Protein AF-0000000078791583 (afdb_homodimer)

Sequence (100 aa):
MNWERKVKTSFLIQQKNIDRLDEMVNQLNAKSRSTLLDAIIENAYRDFQEMNWERKVKTSFLIQQKNIDRLDEMVNQLNAKSRSTLLDAIIENAYRDFQE

Secondary structure (DSSP, 8-state):
--HHHHHHHHHHHHHHHHHHHHHHHHHHT-S-HHHHHHHHHHHHHHHHH-/--HHHHHHHHHHHHHHHHHHHHHHHHHHT-S-HHHHHHHHHHHHHHHHH-

Structure (mmCIF, N/CA/C/O backbone):
data_AF-0000000078791583-model_v1
#
loop_
_entity.id
_entity.type
_entity.pdbx_description
1 polymer 'CopG family transcriptional regulator'
#
loop_
_atom_site.group_PDB
_atom_site.id
_atom_site.type_symbol
_atom_site.label_atom_id
_atom_site.label_alt_id
_atom_site.label_comp_id
_atom_site.label_asym_id
_atom_site.label_entity_id
_atom_site.label_seq_id
_atom_site.pdbx_PDB_ins_code
_atom_site.Cartn_x
_atom_site.Cartn_y
_atom_site.Cartn_z
_atom_site.occupancy
_atom_site.B_iso_or_equiv
_atom_site.auth_seq_id
_atom_site.auth_comp_id
_atom_site.auth_asym_id
_atom_site.auth_atom_id
_atom_site.pdbx_PDB_model_num
ATOM 1 N N . MET A 1 1 ? 20.766 -15.578 -4.383 1 67.88 1 MET A N 1
ATOM 2 C CA . MET A 1 1 ? 20.922 -14.633 -3.281 1 67.88 1 MET A CA 1
ATOM 3 C C . MET A 1 1 ? 20.812 -15.344 -1.936 1 67.88 1 MET A C 1
ATOM 5 O O . MET A 1 1 ? 19.938 -16.188 -1.74 1 67.88 1 MET A O 1
ATOM 9 N N . ASN A 1 2 ? 21.719 -15.055 -1.062 1 88.12 2 ASN A N 1
ATOM 10 C CA . ASN A 1 2 ? 21.641 -15.68 0.255 1 88.12 2 ASN A CA 1
ATOM 11 C C . ASN A 1 2 ? 20.516 -15.07 1.093 1 88.12 2 ASN A C 1
ATOM 13 O O . ASN A 1 2 ? 20.047 -13.969 0.8 1 88.12 2 ASN A O 1
ATOM 17 N N . TRP A 1 3 ? 20.047 -15.82 1.975 1 89.69 3 TRP A N 1
ATOM 18 C CA . TRP A 1 3 ? 18.891 -15.469 2.779 1 89.69 3 TRP A CA 1
ATOM 19 C C . TRP A 1 3 ? 19.062 -14.109 3.445 1 89.69 3 TRP A C 1
ATOM 21 O O . TRP A 1 3 ? 18.125 -13.32 3.52 1 89.69 3 TRP A O 1
ATOM 31 N N . GLU A 1 4 ? 20.312 -13.914 3.881 1 88.75 4 GLU A N 1
ATOM 32 C CA . GLU A 1 4 ? 20.609 -12.641 4.539 1 88.75 4 GLU A CA 1
ATOM 33 C C . GLU A 1 4 ? 20.438 -11.469 3.578 1 88.75 4 GLU A C 1
ATOM 35 O O . GLU A 1 4 ? 19.891 -10.43 3.945 1 88.75 4 GLU A O 1
ATOM 40 N N . ARG A 1 5 ? 20.891 -11.711 2.471 1 89.75 5 ARG A N 1
ATOM 41 C CA . ARG A 1 5 ? 20.797 -10.656 1.46 1 89.75 5 ARG A CA 1
ATOM 42 C C . ARG A 1 5 ? 19.344 -10.414 1.059 1 89.75 5 ARG A C 1
ATOM 44 O O . ARG A 1 5 ? 18.922 -9.266 0.864 1 89.75 5 ARG A O 1
ATOM 51 N N . LYS A 1 6 ? 18.609 -11.477 1.015 1 85.62 6 LYS A N 1
ATOM 52 C CA . LYS A 1 6 ? 17.203 -11.352 0.673 1 85.62 6 LYS A CA 1
ATOM 53 C C . LYS A 1 6 ? 16.438 -10.57 1.74 1 85.62 6 LYS A C 1
ATOM 55 O O . LYS A 1 6 ? 15.641 -9.688 1.42 1 85.62 6 LYS A O 1
ATOM 60 N N . VAL A 1 7 ? 16.781 -10.875 2.906 1 88.12 7 VAL A N 1
ATOM 61 C CA . VAL A 1 7 ? 16.125 -10.203 4.02 1 88.12 7 VAL A CA 1
ATOM 62 C C . VAL A 1 7 ? 16.484 -8.727 4.031 1 88.12 7 VAL A C 1
ATOM 64 O O . VAL A 1 7 ? 15.625 -7.859 4.168 1 88.12 7 VAL A O 1
ATOM 67 N N . LYS A 1 8 ? 17.703 -8.5 3.816 1 91.19 8 LYS A N 1
ATOM 68 C CA . LYS A 1 8 ? 18.188 -7.117 3.803 1 91.19 8 LYS A CA 1
ATOM 69 C C . LYS A 1 8 ? 17.531 -6.324 2.668 1 91.19 8 LYS A C 1
ATOM 71 O O . LYS A 1 8 ? 17.156 -5.164 2.85 1 91.19 8 LYS A O 1
ATOM 76 N N . THR A 1 9 ? 17.453 -6.867 1.565 1 90.69 9 THR A N 1
ATOM 77 C CA . THR A 1 9 ? 16.844 -6.207 0.412 1 90.69 9 THR A CA 1
ATOM 78 C C . THR A 1 9 ? 15.375 -5.898 0.675 1 90.69 9 THR A C 1
ATOM 80 O O . THR A 1 9 ? 14.898 -4.805 0.364 1 90.69 9 THR A O 1
ATOM 83 N N . SER A 1 10 ? 14.664 -6.836 1.272 1 87.19 10 SER A N 1
ATOM 84 C CA . SER A 1 10 ? 13.258 -6.621 1.604 1 87.19 10 SER A CA 1
ATOM 85 C C . SER A 1 10 ? 13.094 -5.453 2.572 1 87.19 10 SER A C 1
ATOM 87 O O . SER A 1 10 ? 12.219 -4.602 2.383 1 87.19 10 SER A O 1
ATOM 89 N N . PHE A 1 11 ? 13.977 -5.418 3.539 1 91.75 11 PHE A N 1
ATOM 90 C CA . PHE A 1 11 ? 13.93 -4.336 4.516 1 91.75 11 PHE A CA 1
ATOM 91 C C . PHE A 1 11 ? 14.188 -2.992 3.842 1 91.75 11 PHE A C 1
ATOM 93 O O . PHE A 1 11 ? 13.516 -2.004 4.145 1 91.75 11 PHE A O 1
ATOM 100 N N . LEU A 1 12 ? 15.133 -2.98 3.061 1 93.25 12 LEU A N 1
ATOM 101 C CA . LEU A 1 12 ? 15.484 -1.75 2.361 1 93.25 12 LEU A CA 1
ATOM 102 C C . LEU A 1 12 ? 14.32 -1.261 1.502 1 93.25 12 LEU A C 1
ATOM 104 O O . LEU A 1 12 ? 14.031 -0.063 1.474 1 93.25 12 LEU A O 1
ATOM 108 N N . ILE A 1 13 ? 13.711 -2.146 0.863 1 93.19 13 ILE A N 1
ATOM 109 C CA . ILE A 1 13 ? 12.586 -1.801 0.004 1 93.19 13 ILE A CA 1
ATOM 110 C C . ILE A 1 13 ? 11.438 -1.26 0.852 1 93.19 13 ILE A C 1
ATOM 112 O O . ILE A 1 13 ? 10.812 -0.257 0.496 1 93.19 13 ILE A O 1
ATOM 116 N N . GLN A 1 14 ? 11.25 -1.93 1.951 1 93.56 14 GLN A N 1
ATOM 117 C CA . GLN A 1 14 ? 10.203 -1.47 2.857 1 93.56 14 GLN A CA 1
ATOM 118 C C . GLN A 1 14 ? 10.5 -0.065 3.373 1 93.56 14 GLN A C 1
ATOM 120 O O . GLN A 1 14 ? 9.609 0.788 3.412 1 93.56 14 GLN A O 1
ATOM 125 N N . GLN A 1 15 ? 11.719 0.179 3.729 1 96.44 15 GLN A N 1
ATOM 126 C CA . GLN A 1 15 ? 12.117 1.496 4.215 1 96.44 15 GLN A CA 1
ATOM 127 C C . GLN A 1 15 ? 11.961 2.555 3.125 1 96.44 15 GLN A C 1
ATOM 129 O O . GLN A 1 15 ? 11.484 3.66 3.393 1 96.44 15 GLN A O 1
ATOM 134 N N . LYS A 1 16 ? 12.352 2.205 2.006 1 96.88 16 LYS A N 1
ATOM 135 C CA . LYS A 1 16 ? 12.211 3.125 0.882 1 96.88 16 LYS A CA 1
ATOM 136 C C . LYS A 1 16 ? 10.742 3.486 0.649 1 96.88 16 LYS A C 1
ATOM 138 O O . LYS A 1 16 ? 10.422 4.645 0.385 1 96.88 16 LYS A O 1
ATOM 143 N N . ASN A 1 17 ? 9.859 2.523 0.695 1 96.88 17 ASN A N 1
ATOM 144 C CA . ASN A 1 17 ? 8.43 2.762 0.515 1 96.88 17 ASN A CA 1
ATOM 145 C C . ASN A 1 17 ? 7.875 3.688 1.595 1 96.88 17 ASN A C 1
ATOM 147 O O . ASN A 1 17 ? 7.074 4.574 1.304 1 96.88 17 ASN A O 1
ATOM 151 N N . ILE A 1 18 ? 8.344 3.523 2.762 1 97.31 18 ILE A N 1
ATOM 152 C CA . ILE A 1 18 ? 7.91 4.375 3.865 1 97.31 18 ILE A CA 1
ATOM 153 C C . ILE A 1 18 ? 8.359 5.812 3.615 1 97.31 18 ILE A C 1
ATOM 155 O O . ILE A 1 18 ? 7.574 6.75 3.785 1 97.31 18 ILE A O 1
ATOM 159 N N . ASP A 1 19 ? 9.562 5.938 3.225 1 97.62 19 ASP A N 1
ATOM 160 C CA . ASP A 1 19 ? 10.078 7.27 2.939 1 97.62 19 ASP A CA 1
ATOM 161 C C . ASP A 1 19 ? 9.273 7.949 1.832 1 97.62 19 ASP A C 1
ATOM 163 O O . ASP A 1 19 ? 8.953 9.133 1.929 1 97.62 19 ASP A O 1
ATOM 167 N N . ARG A 1 20 ? 9 7.25 0.828 1 97.38 20 ARG A N 1
ATOM 168 C CA . ARG A 1 20 ? 8.219 7.762 -0.291 1 97.38 20 ARG A CA 1
ATOM 169 C C . ARG A 1 20 ? 6.816 8.156 0.159 1 97.38 20 ARG A C 1
ATOM 171 O O . ARG A 1 20 ? 6.32 9.227 -0.208 1 97.38 20 ARG A O 1
ATOM 178 N N . LEU A 1 21 ? 6.18 7.367 0.941 1 97.75 21 LEU A N 1
ATOM 179 C CA . LEU A 1 21 ? 4.852 7.672 1.453 1 97.75 21 LEU A CA 1
ATOM 180 C C . LEU A 1 21 ? 4.875 8.922 2.328 1 97.75 21 LEU A C 1
ATOM 182 O O . LEU A 1 21 ? 3.984 9.766 2.238 1 97.75 21 LEU A O 1
ATOM 186 N N . ASP A 1 22 ? 5.93 9.047 3.131 1 97.44 22 ASP A N 1
ATOM 187 C CA . ASP A 1 22 ? 6.051 10.219 3.994 1 97.44 22 ASP A CA 1
ATOM 188 C C . ASP A 1 22 ? 6.188 11.5 3.172 1 97.44 22 ASP A C 1
ATOM 190 O O . ASP A 1 22 ? 5.586 12.523 3.5 1 97.44 22 ASP A O 1
ATOM 194 N N . GLU A 1 23 ? 7.023 11.414 2.232 1 97.5 23 GLU A N 1
ATOM 195 C CA . GLU A 1 23 ? 7.184 12.562 1.349 1 97.5 23 GLU A CA 1
ATOM 196 C C . GLU A 1 23 ? 5.852 12.961 0.714 1 97.5 23 GLU A C 1
ATOM 198 O O . GLU A 1 23 ? 5.496 14.141 0.693 1 97.5 23 GLU A O 1
ATOM 203 N N . MET A 1 24 ? 5.133 12 0.227 1 97.38 24 MET A N 1
ATOM 204 C CA . MET A 1 24 ? 3.854 12.258 -0.43 1 97.38 24 MET A CA 1
ATOM 205 C C . MET A 1 24 ? 2.826 12.781 0.566 1 97.38 24 MET A C 1
ATOM 207 O O . MET A 1 24 ? 2.018 13.648 0.231 1 97.38 24 MET A O 1
ATOM 211 N N . VAL A 1 25 ? 2.818 12.281 1.789 1 97.38 25 VAL A N 1
ATOM 212 C CA . VAL A 1 25 ? 1.91 12.758 2.826 1 97.38 25 VAL A CA 1
ATOM 213 C C . VAL A 1 25 ? 2.107 14.258 3.043 1 97.38 25 VAL A C 1
ATOM 215 O O . VAL A 1 25 ? 1.139 15.016 3.094 1 97.38 25 VAL A O 1
ATOM 218 N N . ASN A 1 26 ? 3.342 14.594 3.164 1 96.44 26 ASN A N 1
ATOM 219 C CA . ASN A 1 26 ? 3.682 15.992 3.414 1 96.44 26 ASN A CA 1
ATOM 220 C C . ASN A 1 26 ? 3.271 16.891 2.248 1 96.44 26 ASN A C 1
ATOM 222 O O . ASN A 1 26 ? 2.691 17.953 2.455 1 96.44 26 ASN A O 1
ATOM 226 N N . GLN A 1 27 ? 3.518 16.453 1.068 1 96.19 27 GLN A N 1
ATOM 227 C CA . GLN A 1 27 ? 3.311 17.297 -0.102 1 96.19 27 GLN A CA 1
ATOM 228 C C . GLN A 1 27 ? 1.835 17.359 -0.485 1 96.19 27 GLN A C 1
ATOM 230 O O . GLN A 1 27 ? 1.356 18.391 -0.978 1 96.19 27 GLN A O 1
ATOM 235 N N . LEU A 1 28 ? 1.062 16.281 -0.24 1 95.44 28 LEU A N 1
ATOM 236 C CA . LEU A 1 28 ? -0.343 16.188 -0.62 1 95.44 28 LEU A CA 1
ATOM 237 C C . LEU A 1 28 ? -1.244 16.609 0.541 1 95.44 28 LEU A C 1
ATOM 239 O O . LEU A 1 28 ? -2.467 16.672 0.391 1 95.44 28 LEU A O 1
ATOM 243 N N . ASN A 1 29 ? -0.621 16.828 1.68 1 94.88 29 ASN A N 1
ATOM 244 C CA . ASN A 1 29 ? -1.349 17.125 2.906 1 94.88 29 ASN A CA 1
ATOM 245 C C . ASN A 1 29 ? -2.35 16.031 3.252 1 94.88 29 ASN A C 1
ATOM 247 O O . ASN A 1 29 ? -3.506 16.312 3.568 1 94.88 29 ASN A O 1
ATOM 251 N N . ALA A 1 30 ? -1.905 14.891 3.109 1 94.31 30 ALA A N 1
ATOM 252 C CA . ALA A 1 30 ? -2.713 13.75 3.525 1 94.31 30 ALA A CA 1
ATOM 253 C C . ALA A 1 30 ? -2.762 13.641 5.047 1 94.31 30 ALA A C 1
ATOM 255 O O . ALA A 1 30 ? -1.82 14.039 5.734 1 94.31 30 ALA A O 1
ATOM 256 N N . LYS A 1 31 ? -3.822 13.156 5.488 1 93.69 31 LYS A N 1
ATOM 257 C CA . LYS A 1 31 ? -4.023 13.055 6.93 1 93.69 31 LYS A CA 1
ATOM 258 C C . LYS A 1 31 ? -2.977 12.148 7.574 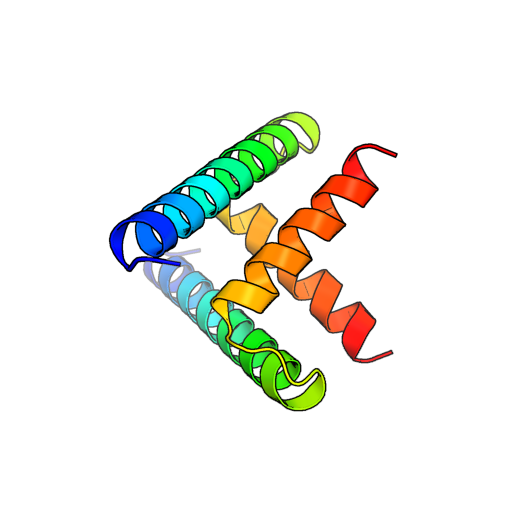1 93.69 31 LYS A C 1
ATOM 260 O O . LYS A 1 31 ? -2.52 12.414 8.688 1 93.69 31 LYS A O 1
ATOM 265 N N . SER A 1 32 ? -2.668 11.023 6.926 1 93.81 32 SER A N 1
ATOM 266 C CA . SER A 1 32 ? -1.693 10.062 7.43 1 93.81 32 SER A CA 1
ATOM 267 C C . SER A 1 32 ? -1.163 9.172 6.309 1 93.81 32 SER A C 1
ATOM 269 O O . SER A 1 32 ? -1.742 9.125 5.223 1 93.81 32 SER A O 1
ATOM 271 N N . ARG A 1 33 ? -0.11 8.477 6.633 1 95.44 33 ARG A N 1
ATOM 272 C CA . ARG A 1 33 ? 0.459 7.48 5.727 1 95.44 33 ARG A CA 1
ATOM 273 C C . ARG A 1 33 ? -0.57 6.414 5.363 1 95.44 33 ARG A C 1
ATOM 275 O O . ARG A 1 33 ? -0.698 6.039 4.195 1 95.44 33 ARG A O 1
ATOM 282 N N . SER A 1 34 ? -1.309 5.961 6.344 1 93.5 34 SER A N 1
ATOM 283 C CA . SER A 1 34 ? -2.301 4.91 6.141 1 93.5 34 SER A CA 1
ATOM 284 C C . SER A 1 34 ? -3.406 5.367 5.195 1 93.5 34 SER A C 1
ATOM 286 O O . SER A 1 34 ? -3.811 4.625 4.297 1 93.5 34 SER A O 1
ATOM 288 N N . THR A 1 35 ? -3.857 6.543 5.438 1 94.62 35 THR A N 1
ATOM 289 C CA . THR A 1 35 ? -4.914 7.094 4.598 1 94.62 35 THR A CA 1
ATOM 290 C C . THR A 1 35 ? -4.449 7.219 3.15 1 94.62 35 THR A C 1
ATOM 292 O O . THR A 1 35 ? -5.203 6.918 2.223 1 94.62 35 THR A O 1
ATOM 295 N N . LEU A 1 36 ? -3.219 7.648 2.973 1 97.06 36 LEU A N 1
ATOM 296 C CA . LEU A 1 36 ? -2.664 7.773 1.629 1 97.06 36 LEU A CA 1
ATOM 297 C C . LEU A 1 36 ? -2.52 6.406 0.971 1 97.06 36 LEU A C 1
ATOM 299 O O . LEU A 1 36 ? -2.855 6.238 -0.203 1 97.06 36 LEU A O 1
ATOM 303 N N . LEU A 1 37 ? -2.002 5.441 1.71 1 97.38 37 LEU A N 1
ATOM 304 C CA . LEU A 1 37 ? -1.838 4.094 1.178 1 97.38 37 LEU A CA 1
ATOM 305 C C . LEU A 1 37 ? -3.178 3.52 0.731 1 97.38 37 LEU A C 1
ATOM 307 O O . LEU A 1 37 ? -3.271 2.902 -0.333 1 97.38 37 LEU A O 1
ATOM 311 N N . ASP A 1 38 ? -4.207 3.742 1.514 1 96.75 38 ASP A N 1
ATOM 312 C CA . ASP A 1 38 ? -5.543 3.287 1.14 1 96.75 38 ASP A CA 1
ATOM 313 C C . ASP A 1 38 ? -5.957 3.855 -0.215 1 96.75 38 ASP A C 1
ATOM 315 O O . ASP A 1 38 ? -6.484 3.131 -1.062 1 96.75 38 ASP A O 1
ATOM 319 N N . ALA A 1 39 ? -5.723 5.082 -0.381 1 96.81 39 ALA A N 1
ATOM 320 C CA . ALA A 1 39 ? -6.098 5.758 -1.622 1 96.81 39 ALA A CA 1
ATOM 321 C C . ALA A 1 39 ? -5.297 5.215 -2.803 1 96.81 39 ALA A C 1
ATOM 323 O O . ALA A 1 39 ? -5.836 5.047 -3.9 1 96.81 39 ALA A O 1
ATOM 324 N N . ILE 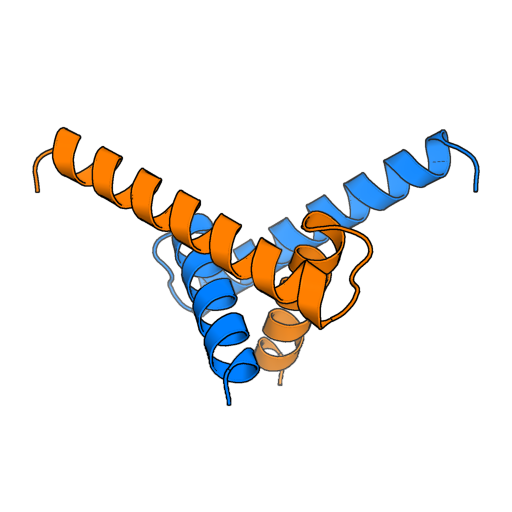A 1 40 ? -4.066 5.016 -2.617 1 97.94 40 ILE A N 1
ATOM 325 C CA . ILE A 1 40 ? -3.186 4.504 -3.662 1 97.94 40 ILE A CA 1
ATOM 326 C C . ILE A 1 40 ? -3.662 3.123 -4.109 1 97.94 40 ILE A C 1
ATOM 328 O O . ILE A 1 40 ? -3.723 2.838 -5.305 1 97.94 40 ILE A O 1
ATOM 332 N N . ILE A 1 41 ? -3.998 2.27 -3.172 1 98.06 41 ILE A N 1
ATOM 333 C CA . ILE A 1 41 ? -4.461 0.925 -3.494 1 98.06 41 ILE A CA 1
ATOM 334 C C . ILE A 1 41 ? -5.809 1.003 -4.215 1 98.06 41 ILE A C 1
ATOM 336 O O . ILE A 1 41 ? -6.039 0.285 -5.188 1 98.06 41 ILE A O 1
ATOM 340 N N . GLU A 1 42 ? -6.648 1.853 -3.762 1 97.19 42 GLU A N 1
ATOM 341 C CA . GLU A 1 42 ? -7.949 2.033 -4.398 1 97.19 42 GLU A CA 1
ATOM 342 C C . GLU A 1 42 ? -7.797 2.48 -5.852 1 97.19 42 GLU A C 1
ATOM 344 O O . GLU A 1 42 ? -8.469 1.958 -6.742 1 97.19 42 GLU A O 1
ATOM 349 N N . ASN A 1 43 ? -6.934 3.383 -6.023 1 97.25 43 ASN A N 1
ATOM 350 C CA . ASN A 1 43 ? -6.695 3.879 -7.375 1 97.25 43 ASN A CA 1
ATOM 351 C C . ASN A 1 43 ? -6.09 2.801 -8.273 1 97.25 43 ASN A C 1
ATOM 353 O O . ASN A 1 43 ? -6.492 2.646 -9.422 1 97.25 43 ASN A O 1
ATOM 357 N N . ALA A 1 44 ? -5.145 2.125 -7.809 1 97 44 ALA A N 1
ATOM 358 C CA . ALA A 1 44 ? -4.531 1.039 -8.57 1 97 44 ALA A CA 1
ATOM 359 C C . ALA A 1 44 ? -5.566 -0.006 -8.969 1 97 44 ALA A C 1
ATOM 361 O O . ALA A 1 44 ? -5.547 -0.513 -10.094 1 97 44 ALA A O 1
ATOM 362 N N . TYR A 1 45 ? -6.441 -0.26 -8.031 1 97.38 45 TYR A N 1
ATOM 363 C CA . TYR A 1 45 ? -7.469 -1.26 -8.297 1 97.38 45 TYR A CA 1
ATOM 364 C C . TYR A 1 45 ? -8.461 -0.76 -9.336 1 97.38 45 TYR A C 1
ATOM 366 O O . TYR A 1 45 ? -8.922 -1.53 -10.18 1 97.38 45 TYR A O 1
ATOM 374 N N . ARG A 1 46 ? -8.773 0.457 -9.25 1 96.5 46 ARG A N 1
ATOM 375 C CA . ARG A 1 46 ? -9.648 1.057 -10.25 1 96.5 46 ARG A CA 1
ATOM 376 C C . ARG A 1 46 ? -9.047 0.96 -11.648 1 96.5 46 ARG A C 1
ATOM 378 O O . ARG A 1 46 ? -9.734 0.588 -12.602 1 96.5 46 ARG A O 1
ATOM 385 N N . ASP A 1 47 ? -7.812 1.243 -11.812 1 93.56 47 ASP A N 1
ATOM 386 C CA . ASP A 1 47 ? -7.105 1.161 -13.086 1 93.56 47 ASP A CA 1
ATOM 387 C C . ASP A 1 47 ? -7.023 -0.282 -13.578 1 93.56 47 ASP A C 1
ATOM 389 O O . ASP A 1 47 ? -7.051 -0.537 -14.781 1 93.56 47 ASP A O 1
ATOM 393 N N . PHE A 1 48 ? -7.023 -1.171 -12.641 1 93 48 PHE A N 1
ATOM 394 C CA . PHE A 1 48 ? -6.922 -2.598 -12.922 1 93 48 PHE A CA 1
ATOM 395 C C . PHE A 1 48 ? -8.227 -3.125 -13.508 1 93 48 PHE A C 1
ATOM 397 O O . PHE A 1 48 ? -8.211 -4.031 -14.352 1 93 48 PHE A O 1
ATOM 404 N N . GLN A 1 49 ? -9.352 -2.619 -13.086 1 92.81 49 GLN A N 1
ATOM 405 C CA . GLN A 1 49 ? -10.664 -3.074 -13.531 1 92.81 49 GLN A CA 1
ATOM 406 C C . GLN A 1 49 ? -11.023 -2.467 -14.891 1 92.81 49 GLN A C 1
ATOM 408 O O . GLN A 1 49 ? -11.953 -2.932 -15.555 1 92.81 49 GLN A O 1
ATOM 413 N N . GLU A 1 50 ? -10.414 -1.406 -15.32 1 81.69 50 GLU A N 1
ATOM 414 C CA . GLU A 1 50 ? -10.711 -0.767 -16.594 1 81.69 50 GLU A CA 1
ATOM 415 C C . GLU A 1 50 ? -9.953 -1.437 -17.734 1 81.69 50 GLU A C 1
ATOM 417 O O . GLU A 1 50 ? -10.516 -1.671 -18.812 1 81.69 50 GLU A O 1
ATOM 422 N N . MET B 1 1 ? -18.359 10.516 14.695 1 67.94 1 MET B N 1
ATOM 423 C CA . MET B 1 1 ? -18.312 9.055 14.68 1 67.94 1 MET B CA 1
ATOM 424 C C . MET B 1 1 ? -17.75 8.516 15.984 1 67.94 1 MET B C 1
ATOM 426 O O . MET B 1 1 ? -16.75 9.031 16.5 1 67.94 1 MET B O 1
ATOM 430 N N . ASN B 1 2 ? -18.406 7.559 16.547 1 87.69 2 ASN B N 1
ATOM 431 C CA . ASN B 1 2 ? -17.875 6.984 17.781 1 87.69 2 ASN B CA 1
ATOM 432 C C . ASN B 1 2 ? -16.656 6.102 17.516 1 87.69 2 ASN B C 1
ATOM 434 O O . ASN B 1 2 ? -16.453 5.656 16.375 1 87.69 2 ASN B O 1
ATOM 438 N N . TRP B 1 3 ? -15.875 5.992 18.453 1 89.5 3 TRP B N 1
ATOM 439 C CA . TRP B 1 3 ? -14.586 5.32 18.359 1 89.5 3 TRP B CA 1
ATOM 440 C C . TRP B 1 3 ? -14.742 3.914 17.797 1 89.5 3 TRP B C 1
ATOM 442 O O . TRP B 1 3 ? -13.93 3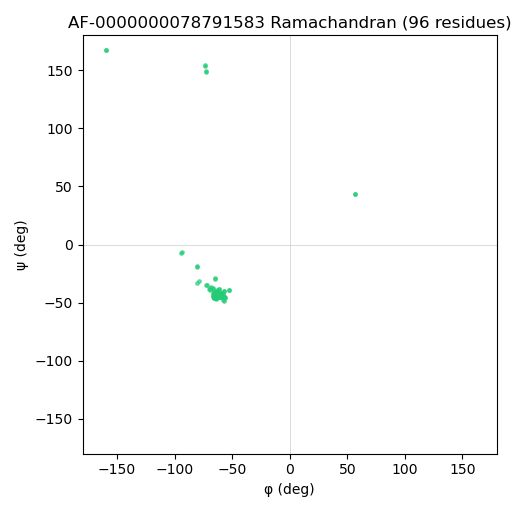.467 16.984 1 89.5 3 TRP B O 1
ATOM 452 N N . GLU B 1 4 ? -15.82 3.299 18.25 1 88.62 4 GLU B N 1
ATOM 453 C CA . GLU B 1 4 ? -16.078 1.94 17.781 1 88.62 4 GLU B CA 1
ATOM 454 C C . GLU B 1 4 ? -16.328 1.915 16.281 1 88.62 4 GLU B C 1
ATOM 456 O O . GLU B 1 4 ? -15.828 1.037 15.57 1 88.62 4 GLU B O 1
ATOM 461 N N . ARG B 1 5 ? -17.016 2.834 15.883 1 89.5 5 ARG B N 1
ATOM 462 C CA . ARG B 1 5 ? -17.344 2.916 14.469 1 89.5 5 ARG B CA 1
ATOM 463 C C . ARG B 1 5 ? -16.109 3.244 13.633 1 89.5 5 ARG B C 1
ATOM 465 O O . ARG B 1 5 ? -15.922 2.693 12.547 1 89.5 5 ARG B O 1
ATOM 472 N N . LYS B 1 6 ? -15.305 4.07 14.203 1 85.12 6 LYS B N 1
ATOM 473 C CA . LYS B 1 6 ? -14.07 4.43 13.508 1 85.12 6 LYS B CA 1
ATOM 474 C C . LYS B 1 6 ? -13.156 3.221 13.359 1 85.12 6 LYS B C 1
ATOM 476 O O . LYS B 1 6 ? -12.586 2.992 12.289 1 85.12 6 LYS B O 1
ATOM 481 N N . VAL B 1 7 ? -13.125 2.51 14.375 1 88.12 7 VAL B N 1
ATOM 482 C CA . VAL B 1 7 ? -12.273 1.326 14.367 1 88.12 7 VAL B CA 1
ATOM 483 C C . VAL B 1 7 ? -12.812 0.304 13.367 1 88.12 7 VAL B C 1
ATOM 485 O O . VAL B 1 7 ? -12.055 -0.249 12.57 1 88.12 7 VAL B O 1
ATOM 488 N N . LYS B 1 8 ? -14.055 0.128 13.406 1 90.88 8 LYS B N 1
ATOM 489 C CA . LYS B 1 8 ? -14.688 -0.824 12.5 1 90.88 8 LYS B CA 1
ATOM 490 C C . LYS B 1 8 ? -14.492 -0.412 11.047 1 90.88 8 LYS B C 1
ATOM 492 O O . LYS B 1 8 ? -14.234 -1.257 10.188 1 90.88 8 LYS B O 1
ATOM 497 N N . THR B 1 9 ? -14.633 0.778 10.766 1 90.25 9 THR B N 1
ATOM 498 C CA . THR B 1 9 ? -14.461 1.287 9.406 1 90.25 9 THR B CA 1
ATOM 499 C C . THR B 1 9 ? -13.031 1.087 8.93 1 90.25 9 THR B C 1
ATOM 501 O O . THR B 1 9 ? -12.797 0.668 7.789 1 90.25 9 THR B O 1
ATOM 504 N N . SER B 1 10 ? -12.062 1.377 9.789 1 86.81 10 SER B N 1
ATOM 505 C CA . SER B 1 10 ? -10.656 1.173 9.445 1 86.81 10 SER B CA 1
ATOM 506 C C . SER B 1 10 ? -10.375 -0.29 9.117 1 86.81 10 SER B C 1
ATOM 508 O O . SER B 1 10 ? -9.703 -0.591 8.125 1 86.81 10 SER B O 1
ATOM 510 N N . PHE B 1 11 ? -10.961 -1.152 9.914 1 91.38 11 PHE B N 1
ATOM 511 C CA . PHE B 1 11 ? -10.781 -2.58 9.688 1 91.38 11 PHE B CA 1
ATOM 512 C C . PHE B 1 11 ? -11.383 -2.996 8.352 1 91.38 11 PHE B C 1
A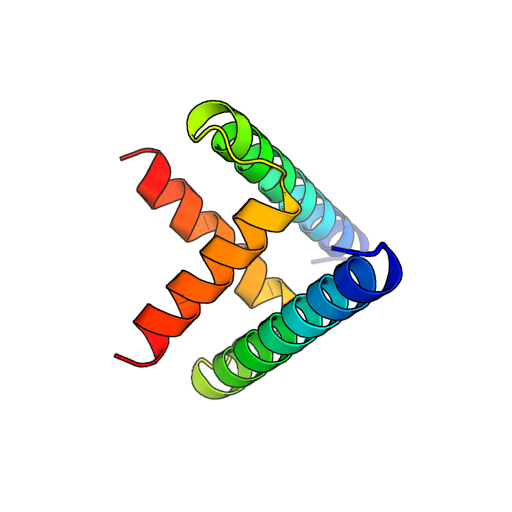TOM 514 O O . PHE B 1 11 ? -10.781 -3.777 7.605 1 91.38 11 PHE B O 1
ATOM 521 N N . LEU B 1 12 ? -12.492 -2.545 8.117 1 93.19 12 LEU B N 1
ATOM 522 C CA . LEU B 1 12 ? -13.18 -2.875 6.875 1 93.19 12 LEU B CA 1
ATOM 523 C C . LEU B 1 12 ? -12.383 -2.4 5.668 1 93.19 12 LEU B C 1
ATOM 525 O O . LEU B 1 12 ? -12.258 -3.125 4.676 1 93.19 12 LEU B O 1
ATOM 529 N N . ILE B 1 13 ? -11.875 -1.26 5.777 1 93 13 ILE B N 1
ATOM 530 C CA . ILE B 1 13 ? -11.086 -0.698 4.684 1 93 13 ILE B CA 1
ATOM 531 C C . ILE B 1 13 ? -9.828 -1.533 4.473 1 93 13 ILE B C 1
ATOM 533 O O . ILE B 1 13 ? -9.461 -1.839 3.334 1 93 13 ILE B O 1
ATOM 537 N N . GLN B 1 14 ? -9.258 -1.884 5.586 1 93.44 14 GLN B N 1
ATOM 538 C CA . GLN B 1 14 ? -8.07 -2.721 5.5 1 93.44 14 GLN B CA 1
ATOM 539 C C . GLN B 1 14 ? -8.383 -4.062 4.844 1 93.44 14 GLN B C 1
ATOM 541 O O . GLN B 1 14 ? -7.637 -4.531 3.982 1 93.44 14 GLN B O 1
ATOM 546 N N . GLN B 1 15 ? -9.484 -4.652 5.23 1 96.31 15 GLN B N 1
ATOM 547 C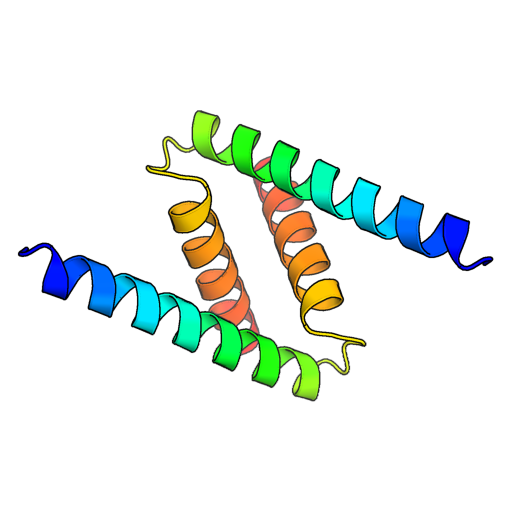 CA . GLN B 1 15 ? -9.891 -5.926 4.656 1 96.31 15 GLN B CA 1
ATOM 548 C C . GLN B 1 15 ? -10.188 -5.785 3.164 1 96.31 15 GLN B C 1
ATOM 550 O O . GLN B 1 15 ? -9.812 -6.645 2.367 1 96.31 15 GLN B O 1
ATOM 555 N N . LYS B 1 16 ? -10.82 -4.781 2.854 1 96.75 16 LYS B N 1
ATOM 556 C CA . LYS B 1 16 ? -11.117 -4.527 1.447 1 96.75 16 LYS B CA 1
ATOM 557 C C . LYS B 1 16 ? -9.844 -4.395 0.628 1 96.75 16 LYS B C 1
ATOM 559 O O . LYS B 1 16 ? -9.75 -4.918 -0.485 1 96.75 16 LYS B O 1
ATOM 564 N N . ASN B 1 17 ? -8.875 -3.688 1.131 1 96.75 17 ASN B N 1
ATOM 565 C CA . ASN B 1 17 ? -7.602 -3.523 0.442 1 96.75 17 ASN B CA 1
ATOM 566 C C . ASN B 1 17 ? -6.891 -4.859 0.25 1 96.75 17 ASN B C 1
ATOM 568 O O . ASN B 1 17 ? -6.324 -5.121 -0.812 1 96.75 17 ASN B O 1
ATOM 572 N N . ILE B 1 18 ? -6.984 -5.684 1.215 1 97.19 18 ILE B N 1
ATOM 573 C CA . ILE B 1 18 ? -6.371 -7.004 1.131 1 97.19 18 ILE B CA 1
ATOM 574 C C . ILE B 1 18 ? -7.055 -7.82 0.036 1 97.19 18 ILE B C 1
ATOM 576 O O . ILE B 1 18 ? -6.383 -8.461 -0.777 1 97.19 18 ILE B O 1
ATOM 580 N N . ASP B 1 19 ? -8.328 -7.773 0.039 1 97.56 19 ASP B N 1
ATOM 581 C CA . ASP B 1 19 ? -9.07 -8.5 -0.982 1 97.56 19 ASP B CA 1
ATOM 582 C C . ASP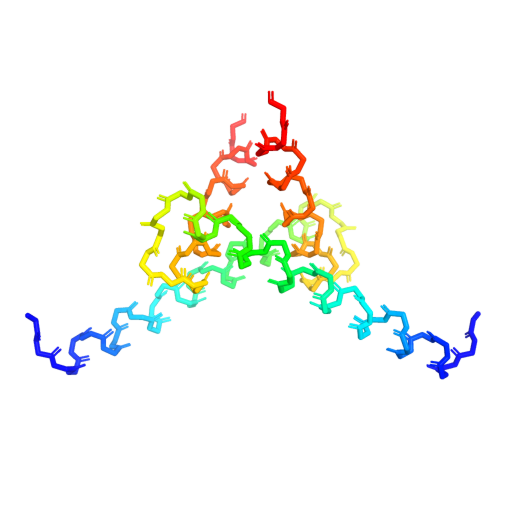 B 1 19 ? -8.703 -8.016 -2.383 1 97.56 19 ASP B C 1
ATOM 584 O O . ASP B 1 19 ? -8.516 -8.82 -3.295 1 97.56 19 ASP B O 1
ATOM 588 N N . ARG B 1 20 ? -8.648 -6.777 -2.549 1 97.19 20 ARG B N 1
ATOM 589 C CA . ARG B 1 20 ? -8.281 -6.176 -3.826 1 97.19 20 ARG B CA 1
ATOM 590 C C . ARG B 1 20 ? -6.871 -6.594 -4.242 1 97.19 20 ARG B C 1
ATOM 592 O O . ARG B 1 20 ? -6.641 -6.957 -5.395 1 97.19 20 ARG B O 1
ATOM 599 N N . LEU B 1 21 ? -5.941 -6.57 -3.354 1 97.69 21 LEU B N 1
ATOM 600 C CA . LEU B 1 21 ? -4.574 -6.98 -3.645 1 97.69 21 LEU B CA 1
ATOM 601 C C . LEU B 1 21 ? -4.516 -8.453 -4.027 1 97.69 21 LEU B C 1
ATOM 603 O O . LEU B 1 21 ? -3.803 -8.828 -4.961 1 97.69 21 LEU B O 1
ATOM 607 N N . ASP B 1 22 ? -5.312 -9.273 -3.35 1 97.25 22 ASP B N 1
ATOM 608 C CA . ASP B 1 22 ? -5.336 -10.703 -3.658 1 97.25 22 ASP B CA 1
ATOM 609 C C . ASP B 1 22 ? -5.863 -10.953 -5.07 1 97.25 22 ASP B C 1
ATOM 611 O O . ASP B 1 22 ? -5.328 -11.789 -5.801 1 97.25 22 ASP B O 1
ATOM 615 N N . GLU B 1 23 ? -6.906 -10.305 -5.352 1 97.25 23 GLU B N 1
ATOM 616 C CA . GLU B 1 23 ? -7.457 -10.43 -6.699 1 97.25 23 GLU B CA 1
ATOM 617 C C . GLU B 1 23 ? -6.426 -10.039 -7.754 1 97.25 23 GLU B C 1
ATOM 619 O O . GLU B 1 23 ? -6.25 -10.758 -8.742 1 97.25 23 GLU B O 1
ATOM 624 N N . MET B 1 24 ? -5.754 -8.961 -7.535 1 97.25 24 MET B N 1
ATOM 625 C CA . MET B 1 24 ? -4.758 -8.477 -8.484 1 97.25 24 MET B CA 1
ATOM 626 C C . MET B 1 24 ? -3.57 -9.43 -8.562 1 97.25 24 MET B C 1
ATOM 628 O O . MET B 1 24 ? -3.006 -9.648 -9.633 1 97.25 24 MET B O 1
ATOM 632 N N . VAL B 1 25 ? -3.152 -10.008 -7.438 1 97.25 25 VAL B N 1
ATOM 633 C CA . VAL B 1 25 ? -2.061 -10.977 -7.418 1 97.25 25 VAL B CA 1
ATOM 634 C C . VAL B 1 25 ? -2.383 -12.141 -8.352 1 97.25 25 VAL B C 1
ATOM 636 O O . VAL B 1 25 ? -1.544 -12.547 -9.156 1 97.25 25 VAL B O 1
ATOM 639 N N . ASN B 1 26 ? -3.566 -12.625 -8.188 1 96.12 26 ASN B N 1
ATOM 640 C CA . ASN B 1 26 ? -4.008 -13.766 -8.977 1 96.12 26 ASN B CA 1
ATOM 641 C C . ASN B 1 26 ? -4.059 -13.43 -10.469 1 96.12 26 ASN B C 1
ATOM 643 O O . ASN B 1 26 ? -3.602 -14.211 -11.297 1 96.12 26 ASN B O 1
ATOM 647 N N . GLN B 1 27 ? -4.535 -12.289 -10.797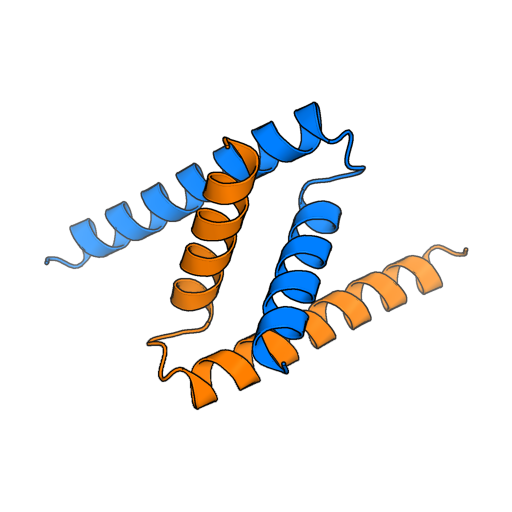 1 95.62 27 GLN B N 1
ATOM 648 C CA . GLN B 1 27 ? -4.773 -11.938 -12.195 1 95.62 27 GLN B CA 1
ATOM 649 C C . GLN B 1 27 ? -3.479 -11.508 -12.883 1 95.62 27 GLN B C 1
ATOM 651 O O . GLN B 1 27 ? -3.295 -11.742 -14.078 1 95.62 27 GLN B O 1
ATOM 656 N N . LEU B 1 28 ? -2.547 -10.867 -12.148 1 94.94 28 LEU B N 1
ATOM 657 C CA . LEU B 1 28 ? -1.304 -10.344 -12.711 1 94.94 28 LEU B CA 1
ATOM 658 C C . LEU B 1 28 ? -0.176 -11.367 -12.562 1 94.94 28 LEU B C 1
ATOM 660 O O . LEU B 1 28 ? 0.938 -11.133 -13.039 1 94.94 28 LEU B O 1
ATOM 664 N N . ASN B 1 29 ? -0.475 -12.445 -11.867 1 94.62 29 ASN B N 1
ATOM 665 C CA . ASN B 1 29 ? 0.521 -13.461 -11.555 1 94.62 29 ASN B CA 1
ATOM 666 C C . ASN B 1 29 ? 1.711 -12.867 -10.805 1 94.62 29 ASN B C 1
ATOM 668 O O . ASN B 1 29 ? 2.863 -13.148 -11.141 1 94.62 29 ASN B O 1
ATOM 672 N N . ALA B 1 30 ? 1.398 -12.062 -9.906 1 94.25 30 ALA B N 1
ATOM 673 C CA . ALA B 1 30 ? 2.428 -11.523 -9.023 1 94.25 30 ALA B CA 1
ATOM 674 C C . ALA B 1 30 ? 2.914 -12.578 -8.031 1 94.25 30 ALA B C 1
ATOM 676 O O . ALA B 1 30 ? 2.16 -13.477 -7.656 1 94.25 30 ALA B O 1
ATOM 677 N N . LYS B 1 31 ? 4.113 -12.469 -7.691 1 93.81 31 LYS B N 1
ATOM 678 C CA . LYS B 1 31 ? 4.715 -13.453 -6.801 1 93.81 31 LYS B CA 1
ATOM 679 C C . LYS B 1 31 ? 4.02 -13.469 -5.445 1 93.81 31 LYS B C 1
ATOM 681 O O . LYS B 1 31 ? 3.857 -14.523 -4.836 1 93.81 31 LYS B O 1
ATOM 686 N N . SER B 1 32 ? 3.686 -12.273 -4.918 1 93.75 32 SER B N 1
ATOM 687 C CA . SER B 1 32 ? 3.029 -12.141 -3.621 1 93.75 32 SER B CA 1
ATOM 688 C C . SER B 1 32 ? 2.324 -10.789 -3.5 1 93.75 32 SER B C 1
ATOM 690 O O . SER B 1 32 ? 2.57 -9.883 -4.293 1 93.75 32 SER B O 1
ATOM 692 N N . ARG B 1 33 ? 1.507 -10.711 -2.49 1 95.19 33 ARG B N 1
ATOM 693 C CA . ARG B 1 33 ? 0.837 -9.461 -2.148 1 95.19 33 ARG B CA 1
ATOM 694 C C . ARG B 1 33 ? 1.85 -8.359 -1.863 1 95.19 33 ARG B C 1
ATOM 696 O O . ARG B 1 33 ? 1.688 -7.223 -2.326 1 95.19 33 ARG B O 1
ATOM 703 N N . SER B 1 34 ? 2.889 -8.688 -1.144 1 93.5 34 SER B N 1
ATOM 704 C CA . SER B 1 34 ? 3.912 -7.719 -0.766 1 93.5 34 SER B CA 1
ATOM 705 C C . SER B 1 34 ? 4.637 -7.176 -1.992 1 93.5 34 SER B C 1
ATOM 707 O O . SER B 1 34 ? 4.863 -5.969 -2.102 1 93.5 34 SER B O 1
ATOM 709 N N . THR B 1 35 ? 4.988 -8.086 -2.84 1 94.62 35 THR B N 1
ATOM 710 C CA . THR B 1 35 ? 5.688 -7.684 -4.055 1 94.62 35 THR B CA 1
ATOM 711 C C . THR B 1 35 ? 4.82 -6.754 -4.898 1 94.62 35 THR B C 1
ATOM 713 O O . THR B 1 35 ? 5.309 -5.77 -5.453 1 94.62 35 THR B O 1
ATOM 716 N N . LEU B 1 36 ? 3.537 -7.066 -4.973 1 97.12 36 LEU B N 1
ATOM 717 C CA . LEU B 1 36 ? 2.615 -6.227 -5.727 1 97.12 36 LEU B CA 1
ATOM 718 C C . LEU B 1 36 ? 2.469 -4.859 -5.074 1 97.12 36 LEU B C 1
ATOM 720 O O . LEU B 1 36 ? 2.48 -3.834 -5.762 1 97.12 36 LEU B O 1
ATOM 724 N N . LEU B 1 37 ? 2.305 -4.836 -3.781 1 97.44 37 LEU B N 1
ATOM 725 C CA . LEU B 1 37 ? 2.172 -3.574 -3.064 1 97.44 37 LEU B CA 1
ATOM 726 C C . LEU B 1 37 ? 3.395 -2.691 -3.289 1 97.44 37 LEU B C 1
ATOM 728 O O . LEU B 1 37 ? 3.262 -1.485 -3.512 1 97.44 37 LEU B O 1
ATOM 732 N N . ASP B 1 38 ? 4.574 -3.275 -3.252 1 96.75 38 ASP B N 1
ATOM 733 C CA . ASP B 1 38 ? 5.797 -2.523 -3.518 1 96.75 38 ASP B CA 1
ATOM 734 C C . ASP B 1 38 ? 5.734 -1.84 -4.883 1 96.75 38 ASP B C 1
ATOM 736 O O . ASP B 1 38 ? 6.09 -0.667 -5.012 1 96.75 38 ASP B O 1
ATOM 740 N N . ALA B 1 39 ? 5.312 -2.566 -5.82 1 96.81 39 ALA B N 1
ATOM 741 C CA . ALA B 1 39 ? 5.234 -2.041 -7.184 1 96.81 39 ALA B CA 1
ATOM 742 C C . ALA B 1 39 ? 4.207 -0.914 -7.277 1 96.81 39 ALA B C 1
ATOM 744 O O . ALA B 1 39 ? 4.43 0.08 -7.973 1 96.81 39 ALA B O 1
ATOM 745 N N . ILE B 1 40 ? 3.109 -1.068 -6.684 1 97.94 40 ILE B N 1
ATOM 746 C CA . ILE B 1 40 ? 2.043 -0.073 -6.695 1 97.94 40 ILE B CA 1
ATOM 747 C C . ILE B 1 40 ? 2.547 1.229 -6.078 1 97.94 40 ILE B C 1
ATOM 749 O O . ILE B 1 40 ? 2.303 2.312 -6.613 1 97.94 40 ILE B O 1
ATOM 753 N N . ILE B 1 41 ? 3.225 1.147 -4.965 1 98.12 41 ILE B N 1
ATOM 754 C CA . ILE B 1 41 ? 3.748 2.332 -4.297 1 98.12 41 ILE B CA 1
ATOM 755 C C . ILE B 1 41 ? 4.816 2.988 -5.168 1 98.12 41 ILE B C 1
ATOM 757 O O . ILE B 1 41 ? 4.859 4.215 -5.293 1 98.12 41 ILE B O 1
ATOM 761 N N . GLU B 1 42 ? 5.645 2.201 -5.762 1 97.25 42 GLU B N 1
ATOM 762 C CA . GLU B 1 42 ? 6.68 2.725 -6.648 1 97.25 42 GLU B CA 1
ATOM 763 C C . GLU B 1 42 ? 6.066 3.482 -7.824 1 97.25 42 GLU B C 1
ATOM 765 O O . GLU B 1 42 ? 6.523 4.574 -8.172 1 97.25 42 GLU B O 1
ATOM 770 N N . ASN B 1 43 ? 5.078 2.893 -8.352 1 97.25 43 ASN B N 1
ATOM 771 C CA . ASN B 1 43 ? 4.41 3.539 -9.477 1 97.25 43 ASN B CA 1
ATOM 772 C C . ASN B 1 43 ? 3.721 4.832 -9.055 1 97.25 43 ASN B C 1
ATOM 774 O O . ASN B 1 43 ? 3.805 5.844 -9.758 1 97.25 43 ASN B O 1
ATOM 778 N N . ALA B 1 44 ? 3.029 4.816 -8.008 1 97.12 44 ALA B N 1
ATOM 779 C CA . ALA B 1 44 ? 2.371 6.016 -7.492 1 97.12 44 ALA B CA 1
ATOM 780 C C . ALA B 1 44 ? 3.381 7.137 -7.25 1 97.12 44 ALA B C 1
ATOM 782 O O . ALA B 1 44 ? 3.111 8.297 -7.551 1 97.12 44 ALA B O 1
ATOM 783 N N . TYR B 1 45 ? 4.516 6.711 -6.742 1 97.5 45 TYR B N 1
ATOM 784 C CA . TYR B 1 45 ? 5.547 7.699 -6.453 1 97.5 45 TYR B CA 1
ATOM 785 C C . TYR B 1 45 ? 6.133 8.273 -7.734 1 97.5 45 TYR B C 1
ATOM 787 O O . TYR B 1 45 ? 6.438 9.469 -7.809 1 97.5 45 TYR B O 1
ATOM 795 N N . ARG B 1 46 ? 6.289 7.453 -8.664 1 96.69 46 ARG B N 1
ATOM 796 C CA . ARG B 1 46 ? 6.77 7.914 -9.961 1 96.69 46 ARG B CA 1
ATOM 797 C C . ARG B 1 46 ? 5.809 8.938 -10.57 1 96.69 46 ARG B C 1
ATOM 799 O O . ARG B 1 46 ? 6.238 9.977 -11.07 1 96.69 46 ARG B O 1
ATOM 806 N N . ASP B 1 47 ? 4.57 8.711 -10.539 1 93.94 47 ASP B N 1
ATOM 807 C CA . ASP B 1 47 ? 3.551 9.617 -11.055 1 93.94 47 ASP B CA 1
ATOM 808 C C . ASP B 1 47 ? 3.521 10.922 -10.258 1 93.94 47 ASP B C 1
ATOM 810 O O . ASP B 1 47 ? 3.234 11.984 -10.812 1 93.94 47 ASP B O 1
ATOM 814 N N . PHE B 1 48 ? 3.877 10.812 -9.023 1 93.31 48 PHE B N 1
ATOM 815 C CA . PHE B 1 48 ? 3.883 11.945 -8.109 1 93.31 48 PHE B CA 1
ATOM 816 C C . PHE B 1 48 ? 5.023 12.898 -8.438 1 93.31 48 PHE B C 1
ATOM 818 O O . PHE B 1 48 ? 4.887 14.117 -8.289 1 93.31 48 PHE B O 1
ATOM 825 N N . GLN B 1 49 ? 6.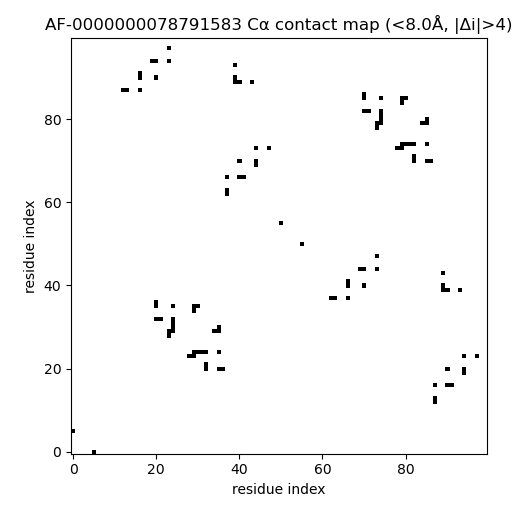156 12.406 -8.875 1 93.12 49 GLN B N 1
ATOM 826 C CA . GLN B 1 49 ? 7.336 13.219 -9.18 1 93.12 49 GLN B CA 1
ATOM 827 C C . GLN B 1 49 ? 7.219 13.867 -10.555 1 93.12 49 GLN B C 1
ATOM 829 O O . GLN B 1 49 ? 7.965 14.797 -10.867 1 93.12 49 GLN B O 1
ATOM 834 N N . GLU B 1 50 ? 6.375 13.414 -11.438 1 81.94 50 GLU B N 1
ATOM 835 C CA . GLU B 1 50 ? 6.219 13.984 -12.773 1 81.94 50 GLU B CA 1
ATOM 836 C C . GLU B 1 50 ? 5.262 15.172 -12.758 1 81.94 50 GLU B C 1
ATOM 838 O O . GLU B 1 50 ? 5.523 16.188 -13.398 1 81.94 50 GLU B O 1
#

Solvent-accessible surface area (backbone atoms only — not comparable to full-atom values): 5727 Å² total; per-residue (Å²): 129,54,69,67,55,50,52,50,51,52,49,50,51,52,52,49,51,50,51,52,43,50,54,48,24,66,74,69,65,42,94,36,60,67,60,47,51,52,49,53,52,51,50,54,49,53,64,68,76,106,130,55,69,66,55,51,52,51,50,53,49,50,52,51,51,49,51,50,52,53,41,49,52,47,24,68,76,70,64,44,94,35,58,67,61,47,51,52,50,52,53,52,50,54,50,53,62,68,76,108

Organism: Lacticaseibacillus rhamnosus (strain LMS2-1) (NCBI:txid525361)

Foldseek 3Di:
DDPVVVVVVVVVVVVVVVVVLVVCCVVVVPPDSVRVVVVVVVVVVVVVVD/DDPVVVVVVVVVVVVVVVVVLVVCCVVVVPPDSVRVVVVVVVVVVVVVVD

Nearest PDB structures (foldseek):
  7vp5-assembly1_B  TM=6.604E-01  e=3.989E+00  Arabidopsis thaliana
  7vp5-assembly1_B  TM=6.597E-01  e=3.989E+00  Arabidopsis thaliana

Radius of gyration: 14.95 Å; Cα contacts (8 Å, |Δi|>4): 55; chains: 2; bounding box: 40×33×35 Å

pLDDT: mean 93.7, std 5.22, range [67.88, 98.12]